Protein AF-A0A6N4TFP2-F1 (afdb_monomer)

pLDDT: mean 87.35, std 9.37, range [54.97, 97.31]

Structure (mmCIF, N/CA/C/O backbone):
data_AF-A0A6N4TFP2-F1
#
_entry.id   AF-A0A6N4TFP2-F1
#
loop_
_atom_site.group_PDB
_atom_site.id
_atom_site.type_symbol
_atom_site.label_atom_id
_atom_site.label_alt_id
_atom_site.label_comp_id
_atom_site.label_asym_id
_atom_site.label_entity_id
_atom_site.label_seq_id
_atom_site.pdbx_PDB_ins_code
_atom_site.Cartn_x
_atom_site.Cartn_y
_atom_site.Cartn_z
_atom_site.occupancy
_atom_site.B_iso_or_equiv
_atom_site.auth_seq_id
_atom_site.auth_comp_id
_atom_site.auth_asym_id
_atom_site.auth_atom_id
_atom_site.pdbx_PDB_model_num
ATOM 1 N N . MET A 1 1 ? 8.892 -2.513 2.096 1.00 61.19 1 MET A N 1
ATOM 2 C CA . MET A 1 1 ? 9.702 -3.529 1.384 1.00 61.19 1 MET A CA 1
ATOM 3 C C . MET A 1 1 ? 9.825 -3.225 -0.107 1.00 61.19 1 MET A C 1
ATOM 5 O O . MET A 1 1 ? 10.941 -3.229 -0.599 1.00 61.19 1 MET A O 1
ATOM 9 N N . PHE A 1 2 ? 8.735 -2.888 -0.813 1.00 79.94 2 PHE A N 1
ATOM 10 C CA . PHE A 1 2 ? 8.777 -2.662 -2.269 1.00 79.94 2 PHE A CA 1
ATOM 11 C C . PHE A 1 2 ? 9.619 -1.453 -2.731 1.00 79.94 2 PHE A C 1
ATOM 13 O O . PHE A 1 2 ? 9.963 -1.365 -3.900 1.00 79.94 2 PHE A O 1
ATOM 20 N N . HIS A 1 3 ? 10.006 -0.548 -1.825 1.00 78.12 3 HIS A N 1
ATOM 21 C CA . HIS A 1 3 ? 10.814 0.632 -2.157 1.00 78.12 3 HIS A CA 1
ATOM 22 C C . HIS A 1 3 ? 12.144 0.283 -2.846 1.00 78.12 3 HIS A C 1
ATOM 24 O O . HIS A 1 3 ? 12.459 0.863 -3.878 1.00 78.12 3 HIS A O 1
ATOM 30 N N . ASN A 1 4 ? 12.878 -0.710 -2.329 1.00 86.12 4 ASN A N 1
ATOM 31 C CA . ASN A 1 4 ? 14.164 -1.120 -2.906 1.00 86.12 4 ASN A CA 1
ATOM 32 C C . ASN A 1 4 ? 13.983 -1.779 -4.282 1.00 86.12 4 ASN A C 1
ATOM 34 O O . ASN A 1 4 ? 14.819 -1.613 -5.164 1.00 86.12 4 ASN A O 1
ATOM 38 N N . ALA A 1 5 ? 12.873 -2.500 -4.471 1.00 89.19 5 ALA A N 1
ATOM 39 C CA . ALA A 1 5 ? 12.553 -3.129 -5.747 1.00 89.19 5 ALA A CA 1
ATOM 40 C C . ALA A 1 5 ? 12.291 -2.085 -6.841 1.00 89.19 5 ALA A C 1
ATOM 42 O O . ALA A 1 5 ? 12.696 -2.303 -7.976 1.00 89.19 5 ALA A O 1
ATOM 43 N N . ILE A 1 6 ? 11.684 -0.937 -6.506 1.00 88.69 6 ILE A N 1
ATOM 44 C CA . ILE A 1 6 ? 11.457 0.143 -7.481 1.00 88.69 6 ILE A CA 1
ATOM 45 C C . ILE A 1 6 ? 12.788 0.630 -8.056 1.00 88.69 6 ILE A C 1
ATOM 47 O O . ILE A 1 6 ? 12.910 0.703 -9.271 1.00 88.69 6 ILE A O 1
ATOM 51 N N . THR A 1 7 ? 13.798 0.873 -7.214 1.00 88.81 7 THR A N 1
ATOM 52 C CA . THR A 1 7 ? 15.129 1.287 -7.686 1.00 88.81 7 THR A CA 1
ATOM 53 C C . THR A 1 7 ? 15.738 0.253 -8.635 1.00 88.81 7 THR A C 1
ATOM 55 O O . THR A 1 7 ? 16.256 0.613 -9.680 1.00 88.81 7 THR A O 1
ATOM 58 N N . MET A 1 8 ? 15.620 -1.044 -8.337 1.00 90.81 8 MET A N 1
ATOM 59 C CA . MET A 1 8 ? 16.129 -2.097 -9.229 1.00 90.81 8 MET A CA 1
ATOM 60 C C . MET A 1 8 ? 15.396 -2.138 -10.581 1.00 90.81 8 MET A C 1
ATOM 62 O O . MET A 1 8 ? 16.011 -2.399 -11.610 1.00 90.81 8 MET A O 1
ATOM 66 N N . ILE A 1 9 ? 14.084 -1.887 -10.586 1.00 92.00 9 ILE A N 1
ATOM 67 C CA . ILE A 1 9 ? 13.268 -1.832 -11.808 1.00 92.00 9 ILE A CA 1
ATOM 68 C C . ILE A 1 9 ? 13.643 -0.598 -12.641 1.00 92.00 9 ILE A C 1
ATOM 70 O O . ILE A 1 9 ? 13.776 -0.710 -13.856 1.00 92.00 9 ILE A O 1
ATOM 74 N N . GLU A 1 10 ? 13.853 0.554 -11.997 1.00 89.56 10 GLU A N 1
ATOM 75 C CA . GLU A 1 10 ? 14.299 1.798 -12.646 1.00 89.56 10 GLU A CA 1
ATOM 76 C C . GLU A 1 10 ? 15.666 1.636 -13.327 1.00 89.56 10 GLU A C 1
ATOM 78 O O . GLU A 1 10 ? 15.855 2.125 -14.438 1.00 89.56 10 GLU A O 1
ATOM 83 N N . GLU A 1 11 ? 16.576 0.879 -12.709 1.00 91.81 11 GLU A N 1
ATOM 84 C CA . GLU A 1 11 ? 17.891 0.525 -13.266 1.00 91.81 11 GLU A CA 1
ATOM 85 C C . GLU A 1 11 ? 17.830 -0.604 -14.321 1.00 91.81 11 GLU A C 1
ATOM 87 O O . GLU A 1 11 ? 18.856 -1.037 -14.845 1.00 91.81 11 GLU A O 1
ATOM 92 N N . GLY A 1 12 ? 16.637 -1.111 -14.651 1.00 91.88 12 GLY A N 1
ATOM 93 C CA . GLY A 1 12 ? 16.441 -2.085 -15.728 1.00 91.88 12 GLY A CA 1
ATOM 94 C C . GLY A 1 12 ? 16.750 -3.541 -15.365 1.00 91.88 12 GLY A C 1
ATOM 95 O O . GLY A 1 12 ? 16.885 -4.371 -16.263 1.00 91.88 12 GLY A O 1
ATOM 96 N N . LEU A 1 13 ? 16.826 -3.893 -14.075 1.00 93.56 13 LEU A N 1
ATOM 97 C CA . LEU A 1 13 ? 17.108 -5.271 -13.642 1.00 93.56 13 LEU A CA 1
ATOM 98 C C . LEU A 1 13 ? 15.923 -6.234 -13.852 1.00 93.56 13 LEU A C 1
ATOM 100 O O . LEU A 1 13 ? 16.096 -7.448 -13.734 1.00 93.56 13 LEU A O 1
ATOM 104 N N . GLY A 1 14 ? 14.718 -5.729 -14.139 1.00 91.88 14 GLY A N 1
ATOM 105 C CA . GLY A 1 14 ? 13.540 -6.557 -14.407 1.00 91.88 14 GLY A CA 1
ATOM 106 C C . GLY A 1 14 ? 12.211 -5.866 -14.102 1.00 91.88 14 GLY A C 1
ATOM 107 O O . GLY A 1 14 ? 12.134 -4.644 -14.023 1.00 91.88 14 GLY A O 1
ATOM 108 N N . TYR A 1 15 ? 11.161 -6.673 -13.914 1.00 91.56 15 TYR A N 1
ATOM 109 C CA . TYR A 1 15 ? 9.804 -6.227 -13.573 1.00 91.56 15 TYR A CA 1
ATOM 110 C C . TYR A 1 15 ? 9.428 -6.622 -12.142 1.00 91.56 15 TYR A C 1
ATOM 112 O O . TYR A 1 15 ? 9.886 -7.641 -11.626 1.00 91.56 15 TYR A O 1
ATOM 120 N N . GLY A 1 16 ? 8.545 -5.842 -11.516 1.00 91.19 16 GLY A N 1
ATOM 121 C CA . GLY A 1 16 ? 7.991 -6.136 -10.197 1.00 91.19 16 GLY A CA 1
ATOM 122 C C . GLY A 1 16 ? 6.493 -6.412 -10.252 1.00 91.19 16 GLY A C 1
ATOM 123 O O . GLY A 1 16 ? 5.757 -5.700 -10.930 1.00 91.19 16 GLY A O 1
ATOM 124 N N . ILE A 1 17 ? 6.039 -7.412 -9.497 1.00 91.38 17 ILE A N 1
ATOM 125 C CA . ILE A 1 17 ? 4.613 -7.687 -9.284 1.00 91.38 17 ILE A CA 1
ATOM 126 C C . ILE A 1 17 ? 4.210 -7.070 -7.946 1.00 91.38 17 ILE A C 1
ATOM 128 O O . ILE A 1 17 ? 4.812 -7.371 -6.916 1.00 91.38 17 ILE A O 1
ATOM 132 N N . THR A 1 18 ? 3.218 -6.182 -7.964 1.00 88.94 18 THR A N 1
ATOM 133 C CA . THR A 1 18 ? 2.782 -5.421 -6.787 1.00 88.94 18 THR A CA 1
ATOM 134 C C . THR A 1 18 ? 1.306 -5.042 -6.880 1.00 88.94 18 THR A C 1
ATOM 136 O O . THR A 1 18 ? 0.660 -5.301 -7.893 1.00 88.94 18 THR A O 1
ATOM 139 N N . LEU A 1 19 ? 0.781 -4.415 -5.829 1.00 88.62 19 LEU A N 1
ATOM 140 C CA . LEU A 1 19 ? -0.550 -3.809 -5.828 1.00 88.62 19 LEU A CA 1
ATOM 141 C C . LEU A 1 19 ? -0.489 -2.418 -6.471 1.00 88.62 19 LEU A C 1
ATOM 143 O O . LEU A 1 19 ? 0.477 -1.683 -6.260 1.00 88.62 19 LEU A O 1
ATOM 147 N N . GLU A 1 20 ? -1.544 -2.046 -7.195 1.00 83.88 20 GLU A N 1
ATOM 148 C CA . GLU A 1 20 ? -1.633 -0.808 -7.987 1.00 83.88 20 GLU A CA 1
ATOM 149 C C . GLU A 1 20 ? -1.233 0.451 -7.199 1.00 83.88 20 GLU A C 1
ATOM 151 O O . GLU A 1 20 ? -0.410 1.241 -7.655 1.00 83.88 20 GLU A O 1
ATOM 156 N N . SER A 1 21 ? -1.743 0.612 -5.97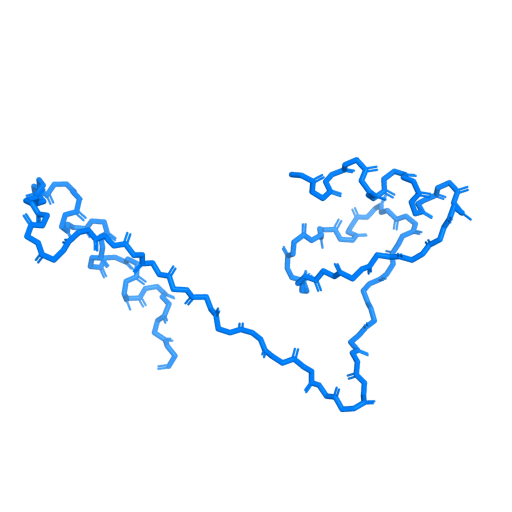5 1.00 78.50 21 SER A N 1
ATOM 157 C CA . SER A 1 21 ? -1.520 1.820 -5.167 1.00 78.50 21 SER A CA 1
ATOM 158 C C . SER A 1 21 ? -0.258 1.793 -4.293 1.00 78.50 21 SER A C 1
ATOM 160 O O . SER A 1 21 ? -0.047 2.715 -3.508 1.00 78.50 21 SER A O 1
ATOM 162 N N . LEU A 1 22 ? 0.588 0.757 -4.381 1.00 79.06 22 LEU A N 1
ATOM 163 C CA . LEU A 1 22 ? 1.832 0.692 -3.592 1.00 79.06 22 LEU A CA 1
ATOM 164 C C . LEU A 1 22 ? 2.961 1.554 -4.164 1.00 79.06 22 LEU A C 1
ATOM 166 O O . LEU A 1 22 ? 3.964 1.777 -3.481 1.00 79.06 22 L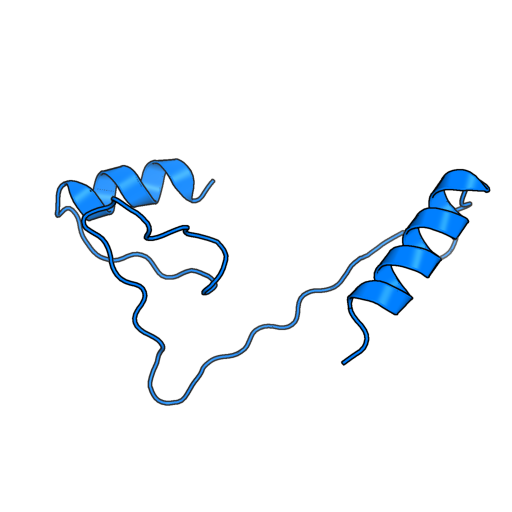EU A O 1
ATOM 170 N N . ILE A 1 23 ? 2.823 2.018 -5.406 1.00 73.25 23 ILE A N 1
ATOM 171 C CA . ILE A 1 23 ? 3.833 2.817 -6.092 1.00 73.25 23 ILE A CA 1
ATOM 172 C C . ILE A 1 23 ? 3.183 4.104 -6.576 1.00 73.25 23 ILE A C 1
ATOM 174 O O . ILE A 1 23 ? 2.315 4.095 -7.443 1.00 73.25 23 ILE A O 1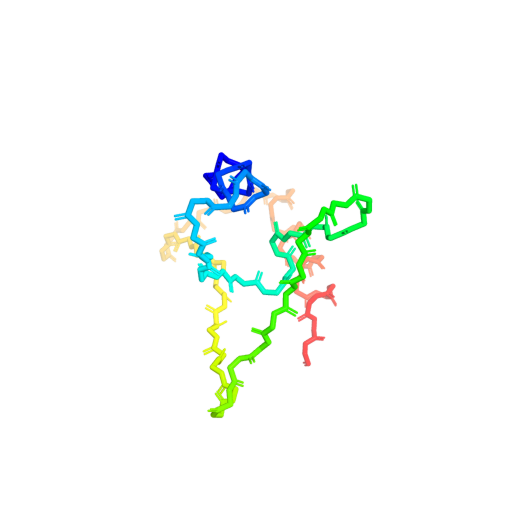
ATOM 178 N N . THR A 1 24 ? 3.662 5.235 -6.072 1.00 68.69 24 THR A N 1
ATOM 179 C CA . THR A 1 24 ? 3.376 6.525 -6.693 1.00 68.69 24 THR A CA 1
ATOM 180 C C . THR A 1 24 ? 4.285 6.655 -7.912 1.00 68.69 24 THR A C 1
ATOM 182 O O . THR A 1 24 ? 5.460 6.981 -7.773 1.00 68.69 24 THR A O 1
ATOM 185 N N . ALA A 1 25 ? 3.758 6.380 -9.109 1.00 64.88 25 ALA A N 1
ATOM 186 C CA . ALA A 1 25 ? 4.505 6.512 -10.368 1.00 64.88 25 ALA A CA 1
ATOM 187 C C . ALA A 1 25 ? 4.842 7.974 -10.730 1.00 64.88 25 ALA A C 1
ATOM 189 O O . ALA A 1 25 ? 5.535 8.236 -11.711 1.00 64.88 25 ALA A O 1
ATOM 190 N N . ASN A 1 26 ? 4.359 8.944 -9.947 1.00 66.19 26 ASN A N 1
ATOM 191 C CA . ASN A 1 26 ? 4.608 10.355 -10.202 1.00 66.19 26 ASN A CA 1
ATOM 192 C C . ASN A 1 26 ? 6.117 10.647 -10.111 1.00 66.19 26 ASN A C 1
ATOM 194 O O . ASN A 1 26 ? 6.734 10.437 -9.066 1.00 66.19 26 ASN A O 1
ATOM 198 N N . ASN A 1 27 ? 6.685 11.141 -11.214 1.00 65.38 27 ASN A N 1
ATOM 199 C CA . ASN A 1 27 ? 8.104 11.474 -11.400 1.00 65.38 27 ASN A CA 1
ATOM 200 C C . ASN A 1 27 ? 9.097 10.293 -11.378 1.00 65.38 27 ASN A C 1
ATOM 202 O O . ASN A 1 27 ? 10.282 10.516 -11.137 1.00 65.38 27 ASN A O 1
ATOM 206 N N . ARG A 1 28 ? 8.655 9.055 -11.639 1.00 74.31 28 ARG A N 1
ATOM 207 C CA . ARG A 1 28 ? 9.543 7.882 -11.750 1.00 74.31 28 ARG A CA 1
ATOM 208 C C . ARG A 1 28 ? 9.463 7.235 -13.127 1.00 74.31 28 ARG A C 1
ATOM 210 O O . ARG A 1 28 ? 8.409 7.246 -13.755 1.00 74.31 28 ARG A O 1
ATOM 217 N N . ASN A 1 29 ? 10.558 6.628 -13.584 1.00 84.94 29 ASN A N 1
ATOM 218 C CA . ASN A 1 29 ? 10.621 5.948 -14.885 1.00 84.94 29 ASN A CA 1
ATOM 219 C C . ASN A 1 29 ? 10.039 4.520 -14.820 1.00 84.94 29 ASN A C 1
ATOM 221 O O . ASN A 1 29 ? 10.614 3.565 -15.334 1.00 84.94 29 ASN A O 1
ATOM 225 N N . VAL A 1 30 ? 8.905 4.359 -14.135 1.00 87.25 30 VAL A N 1
ATOM 226 C CA . VAL A 1 30 ? 8.189 3.087 -13.987 1.00 87.25 30 VAL A CA 1
ATOM 227 C C . VAL A 1 30 ? 6.704 3.308 -14.218 1.00 87.25 30 VAL A C 1
ATOM 229 O O . VAL A 1 30 ? 6.151 4.343 -13.854 1.00 87.25 30 VAL A O 1
ATOM 232 N N . CYS A 1 31 ? 6.037 2.318 -14.806 1.00 86.69 31 CYS A N 1
ATOM 233 C CA . CYS A 1 31 ? 4.589 2.326 -14.983 1.00 86.69 31 CYS A CA 1
ATOM 234 C C . CYS A 1 31 ? 3.979 1.062 -14.379 1.00 86.69 31 CYS A C 1
ATOM 236 O O . CYS A 1 31 ? 4.567 -0.018 -14.449 1.00 86.69 31 CYS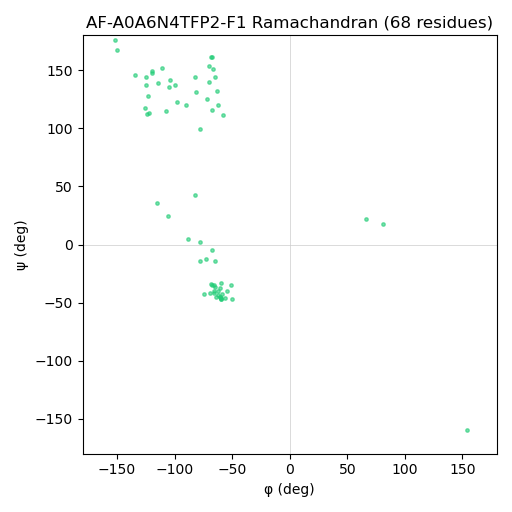 A O 1
ATOM 238 N N . PHE A 1 32 ? 2.791 1.196 -13.791 1.00 87.56 32 PHE A N 1
ATOM 239 C CA . PHE A 1 32 ? 1.995 0.041 -13.402 1.00 87.56 32 PHE A CA 1
ATOM 240 C C . PHE A 1 32 ? 1.249 -0.481 -14.632 1.00 87.56 32 PHE A C 1
ATOM 242 O O . PHE A 1 32 ? 0.631 0.295 -15.363 1.00 87.56 32 PHE A O 1
ATOM 249 N N . ARG A 1 33 ? 1.316 -1.791 -14.874 1.00 90.00 33 ARG A N 1
ATOM 250 C CA . ARG A 1 33 ? 0.552 -2.458 -15.932 1.00 90.00 33 ARG A CA 1
ATOM 251 C C . ARG A 1 33 ? -0.311 -3.547 -15.296 1.00 90.00 33 ARG A C 1
ATOM 253 O O . ARG A 1 33 ? 0.263 -4.504 -14.774 1.00 90.00 33 ARG A O 1
ATOM 260 N N . PRO A 1 34 ? -1.649 -3.418 -15.312 1.00 89.31 34 PRO A N 1
ATOM 261 C CA . PRO A 1 34 ? -2.521 -4.445 -14.762 1.00 89.31 34 PRO A CA 1
ATOM 262 C C . PRO A 1 34 ? -2.433 -5.727 -15.596 1.00 89.31 34 PRO A C 1
ATOM 264 O O . PRO A 1 34 ? -2.176 -5.692 -16.803 1.00 89.31 34 PRO A O 1
ATOM 267 N N . PHE A 1 35 ? -2.662 -6.867 -14.949 1.00 92.88 35 PHE A N 1
ATOM 268 C CA . PHE A 1 35 ? -2.775 -8.143 -15.647 1.00 92.88 35 PHE A CA 1
ATOM 269 C C . PHE A 1 35 ? -4.061 -8.214 -16.478 1.00 92.88 35 PHE A C 1
ATOM 271 O O . PHE A 1 35 ? -5.061 -7.567 -16.164 1.00 92.88 35 PHE A O 1
ATOM 278 N N . SER A 1 36 ? -4.026 -9.030 -17.533 1.00 93.88 36 SER A N 1
ATOM 279 C CA . SER A 1 36 ? -5.208 -9.422 -18.300 1.00 93.88 36 SER A CA 1
ATOM 280 C C . SER A 1 36 ? -5.292 -10.954 -18.319 1.00 93.88 36 SER A C 1
ATOM 282 O O . SER A 1 36 ? -4.406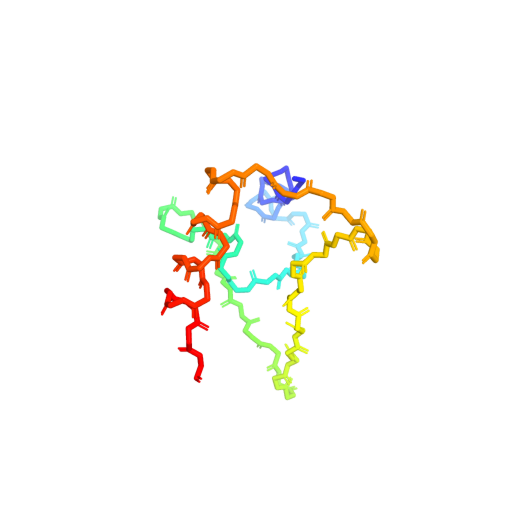 -11.583 -18.908 1.00 93.88 36 SER A O 1
ATOM 284 N N . PRO A 1 37 ? -6.296 -11.569 -17.659 1.00 93.25 37 PRO A N 1
ATOM 285 C CA . PRO A 1 37 ? -7.383 -10.936 -16.894 1.00 93.25 37 PRO A CA 1
ATOM 286 C C . PRO A 1 37 ? -6.897 -10.243 -15.607 1.00 93.25 37 PRO A C 1
ATOM 288 O O . PRO A 1 37 ? -5.806 -10.530 -15.113 1.00 93.25 37 PRO A O 1
ATOM 291 N N . VAL A 1 38 ? -7.717 -9.333 -15.065 1.00 90.38 38 VAL A N 1
ATOM 292 C CA . VAL A 1 38 ? -7.405 -8.614 -13.818 1.00 90.38 38 VAL A CA 1
ATOM 293 C C . VAL A 1 38 ? -7.307 -9.606 -12.659 1.00 90.38 38 VAL A C 1
ATOM 295 O O . VAL A 1 38 ? -8.177 -10.459 -12.485 1.00 90.38 38 VAL A O 1
ATOM 298 N N . LEU A 1 39 ? -6.242 -9.481 -11.866 1.00 90.94 39 LEU A N 1
ATOM 299 C CA . LEU A 1 39 ? -6.051 -10.236 -10.631 1.00 90.94 39 LEU A CA 1
ATOM 300 C C . LEU A 1 39 ? -6.256 -9.303 -9.443 1.00 90.94 39 LEU A C 1
ATOM 302 O O . LEU A 1 39 ? -5.470 -8.380 -9.232 1.00 90.94 39 LEU A O 1
ATOM 306 N N . GLU A 1 40 ? -7.299 -9.564 -8.663 1.00 88.31 40 GLU A N 1
ATOM 307 C CA . GLU A 1 40 ? -7.612 -8.802 -7.460 1.00 88.31 40 GLU A CA 1
ATOM 308 C C . GLU A 1 40 ? -7.221 -9.585 -6.207 1.00 88.31 40 GLU A C 1
ATOM 310 O O . GLU A 1 40 ? -7.409 -10.799 -6.110 1.00 88.31 40 GLU A O 1
ATOM 315 N N . THR A 1 41 ? -6.699 -8.871 -5.215 1.00 85.12 41 THR A N 1
ATOM 316 C CA . THR A 1 41 ? -6.417 -9.416 -3.884 1.00 85.12 41 THR A CA 1
ATOM 317 C C . THR A 1 41 ? -7.147 -8.601 -2.834 1.00 85.12 41 THR A C 1
ATOM 319 O O . THR A 1 41 ? -6.992 -7.382 -2.771 1.00 85.12 41 THR A O 1
ATOM 322 N N . GLY A 1 42 ? -7.903 -9.278 -1.970 1.00 84.19 42 GLY A N 1
ATOM 323 C CA . GLY A 1 42 ? -8.537 -8.645 -0.818 1.00 84.19 42 GLY A CA 1
ATOM 324 C C . GLY A 1 42 ? -7.511 -8.232 0.237 1.00 84.19 42 GLY A C 1
ATOM 325 O O . GLY A 1 42 ? -6.580 -8.978 0.540 1.00 84.19 42 GLY A O 1
ATOM 326 N N . SER A 1 43 ? -7.708 -7.056 0.829 1.00 85.44 43 SER A N 1
ATOM 327 C CA . SER A 1 43 ? -6.977 -6.616 2.020 1.00 85.44 43 SER A CA 1
ATOM 328 C C . SER A 1 43 ? -7.884 -6.708 3.239 1.00 85.44 43 SER A C 1
ATOM 330 O O . SER A 1 43 ? -9.043 -6.301 3.191 1.00 85.44 43 SER A O 1
ATO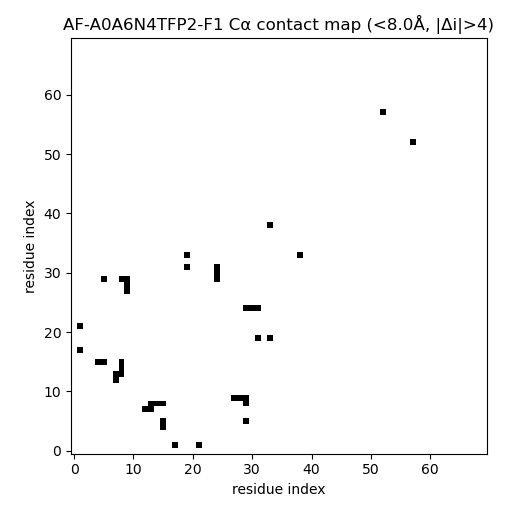M 332 N N . VAL A 1 44 ? -7.358 -7.233 4.345 1.00 89.12 44 VAL A N 1
ATOM 333 C CA . VAL A 1 44 ? -8.104 -7.382 5.599 1.00 89.12 44 VAL A CA 1
ATOM 334 C C . VAL A 1 44 ? -7.362 -6.713 6.746 1.00 89.12 44 VAL A C 1
ATOM 336 O O . VAL A 1 44 ? -6.149 -6.856 6.890 1.00 89.12 44 VAL A O 1
ATOM 339 N N . LEU A 1 45 ? -8.104 -5.999 7.590 1.00 90.94 45 LEU A N 1
ATOM 340 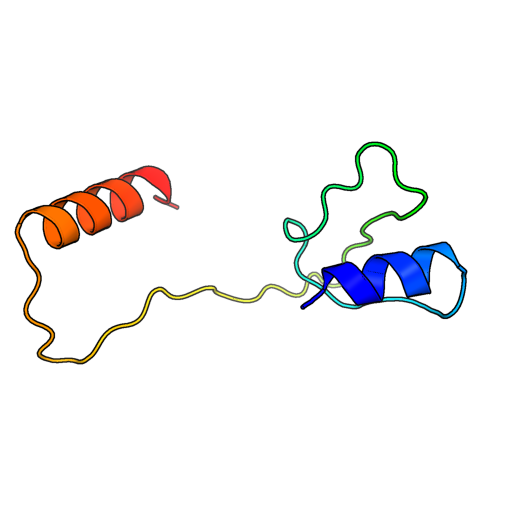C CA . LEU A 1 45 ? -7.610 -5.538 8.883 1.00 90.94 45 LEU A CA 1
ATOM 341 C C . LEU A 1 45 ? -7.939 -6.611 9.926 1.00 90.94 45 LEU A C 1
ATOM 343 O O . LEU A 1 45 ? -9.108 -6.943 10.112 1.00 90.94 45 LEU A O 1
ATOM 347 N N . VAL A 1 46 ? -6.918 -7.165 10.585 1.00 92.75 46 VAL A N 1
ATOM 348 C CA . VAL A 1 46 ? -7.061 -8.337 11.468 1.00 92.75 46 VAL A CA 1
ATOM 349 C C . VAL A 1 46 ? -6.647 -8.041 12.906 1.00 92.75 46 VAL A C 1
ATOM 351 O O . VAL A 1 46 ? -5.735 -7.258 13.166 1.00 92.75 46 VAL A O 1
ATOM 354 N N . TRP A 1 47 ? -7.308 -8.701 13.855 1.00 94.75 47 TRP A N 1
ATOM 355 C CA . TRP A 1 47 ? -7.012 -8.646 15.289 1.00 94.75 47 TRP A CA 1
ATOM 356 C C . TRP A 1 47 ? -7.392 -9.968 15.972 1.00 94.75 47 TRP A C 1
ATOM 358 O O . TRP A 1 47 ? -8.072 -10.815 15.391 1.00 94.75 47 TRP A O 1
ATOM 368 N N . LYS A 1 48 ? -6.950 -10.168 17.222 1.00 95.19 48 LYS A N 1
ATOM 369 C CA . LYS A 1 48 ? -7.296 -11.363 18.013 1.00 95.19 48 LYS A CA 1
ATOM 370 C C . LYS A 1 48 ? -8.801 -11.408 18.300 1.00 95.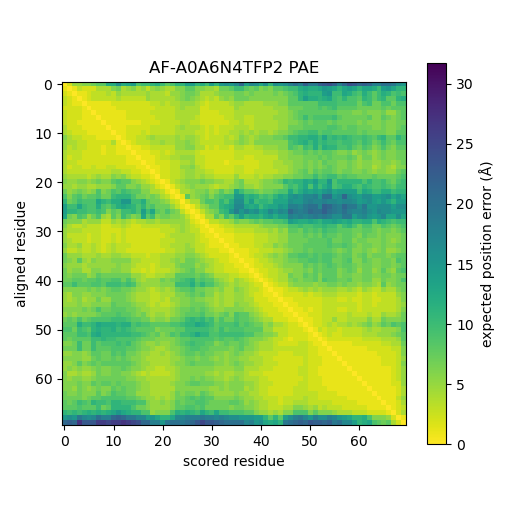19 48 LYS A C 1
ATOM 372 O O . LYS A 1 48 ? -9.397 -10.378 18.596 1.00 95.19 48 LYS A O 1
ATOM 377 N N . LYS A 1 49 ? -9.403 -12.606 18.322 1.00 90.56 49 LYS A N 1
ATOM 378 C CA . LYS A 1 49 ? -10.853 -12.805 18.554 1.00 90.56 49 LYS A CA 1
ATOM 379 C C . LYS A 1 49 ? -11.395 -12.079 19.798 1.00 90.56 49 LYS A C 1
ATOM 381 O O . LYS A 1 49 ? -12.518 -11.594 19.776 1.00 90.56 49 LYS A O 1
ATOM 386 N N . HIS A 1 50 ? -10.587 -11.981 20.853 1.00 92.50 50 HIS A N 1
ATOM 387 C CA . HIS A 1 50 ? -10.933 -11.325 22.120 1.00 92.50 50 HIS A CA 1
ATOM 388 C C . HIS A 1 50 ? -10.057 -10.090 22.388 1.00 92.50 50 HIS A C 1
ATOM 390 O O . HIS A 1 50 ? -9.638 -9.845 23.515 1.00 92.50 50 HIS A O 1
ATOM 396 N N . GLN A 1 51 ? -9.704 -9.345 21.338 1.00 93.31 51 GLN A N 1
ATOM 397 C CA . GLN A 1 51 ? -8.929 -8.117 21.476 1.00 93.31 51 GLN A CA 1
ATOM 398 C C . GLN A 1 51 ? -9.764 -7.043 22.187 1.00 93.31 51 GLN A C 1
ATOM 400 O O . GLN A 1 51 ? -10.754 -6.560 21.643 1.00 93.31 51 GLN A O 1
ATOM 405 N N . ASN A 1 52 ? -9.329 -6.627 23.377 1.00 94.12 52 ASN A N 1
ATOM 406 C CA . ASN A 1 52 ? -9.884 -5.446 24.031 1.00 94.12 52 ASN A CA 1
ATOM 407 C C . ASN A 1 52 ? -9.400 -4.196 23.285 1.00 94.12 52 ASN A C 1
ATOM 409 O O . ASN A 1 52 ? -8.193 -4.001 23.104 1.00 94.12 52 ASN A O 1
ATOM 413 N N . PHE A 1 53 ? -10.340 -3.360 22.850 1.00 95.19 53 PHE A N 1
ATOM 414 C CA . PHE A 1 53 ? -10.049 -2.084 22.207 1.00 95.19 53 PHE A CA 1
ATOM 415 C C . PHE A 1 53 ? -10.202 -0.939 23.200 1.00 95.19 53 PHE A C 1
ATOM 417 O O . PHE A 1 53 ? -11.171 -0.881 23.952 1.00 95.19 53 PHE A O 1
ATOM 424 N N . SER A 1 54 ? -9.258 0.001 23.167 1.00 96.38 54 SER A N 1
ATOM 425 C CA . SER A 1 54 ? -9.450 1.296 23.819 1.00 96.38 54 SER A CA 1
ATOM 426 C C . SER A 1 54 ? -10.538 2.100 23.097 1.00 96.38 54 SER A C 1
ATOM 428 O O . SER A 1 54 ? -10.812 1.857 21.917 1.00 96.38 54 SER A O 1
ATOM 430 N N . THR A 1 55 ? -11.099 3.117 23.756 1.00 96.75 55 THR A N 1
ATOM 431 C CA . THR A 1 55 ? -12.058 4.047 23.134 1.00 96.75 55 THR A CA 1
ATOM 432 C C . THR A 1 55 ? -11.490 4.692 21.866 1.00 96.75 55 THR A C 1
ATOM 434 O O . THR A 1 55 ? -12.185 4.789 20.856 1.00 96.75 55 THR A O 1
ATOM 437 N N . ALA A 1 56 ? -10.205 5.069 21.882 1.00 97.31 56 ALA A N 1
ATOM 438 C CA . ALA A 1 56 ? -9.529 5.646 20.722 1.00 97.31 56 ALA A CA 1
ATOM 439 C C . ALA A 1 56 ? -9.443 4.647 19.556 1.00 97.31 56 ALA A C 1
ATOM 441 O O . ALA A 1 56 ? -9.770 4.986 18.420 1.00 97.31 56 ALA A O 1
ATOM 442 N N . THR A 1 57 ? -9.066 3.395 19.834 1.00 95.75 57 THR A N 1
ATOM 443 C CA . THR A 1 57 ? -8.979 2.349 18.805 1.00 95.75 57 THR A CA 1
ATOM 444 C C . THR A 1 57 ? -10.350 2.008 18.228 1.00 95.75 57 THR A C 1
ATOM 446 O O . THR A 1 57 ? -10.481 1.868 17.015 1.00 95.75 57 THR A O 1
ATOM 449 N N . ALA A 1 58 ? -11.384 1.920 19.070 1.00 94.69 58 ALA A N 1
ATOM 450 C CA . ALA A 1 58 ? -12.750 1.681 18.616 1.00 94.69 58 ALA A CA 1
ATOM 451 C C . ALA A 1 58 ? -13.227 2.796 17.672 1.00 94.69 58 ALA A C 1
ATOM 453 O O . ALA A 1 58 ? -13.745 2.503 16.592 1.00 94.69 58 ALA A O 1
ATOM 454 N N . LYS A 1 59 ? -12.975 4.066 18.028 1.00 96.69 59 LYS A N 1
ATOM 455 C CA . LYS A 1 59 ? -13.343 5.205 17.180 1.00 96.69 59 LYS A CA 1
ATOM 456 C C . LYS A 1 59 ? -12.568 5.222 15.864 1.00 96.69 59 LYS A C 1
ATOM 458 O O . LYS A 1 59 ? -13.154 5.470 14.816 1.00 96.69 59 LYS A O 1
ATOM 463 N N . PHE A 1 60 ? -11.279 4.890 15.895 1.00 95.69 60 PHE A N 1
ATOM 464 C CA . PHE A 1 60 ? -10.467 4.759 14.686 1.00 95.69 60 PHE A CA 1
ATOM 465 C C . PHE A 1 60 ? -11.007 3.675 13.742 1.00 95.69 60 PHE A C 1
ATOM 467 O O . PHE A 1 60 ? -11.157 3.920 12.548 1.00 95.69 60 PHE A O 1
ATOM 474 N N . ILE A 1 61 ? -11.372 2.500 14.266 1.00 94.06 61 ILE A N 1
ATOM 475 C CA . ILE A 1 61 ? -11.962 1.417 13.462 1.00 94.06 61 ILE A CA 1
ATOM 476 C C . ILE A 1 61 ? -13.303 1.846 12.852 1.00 94.06 61 ILE A C 1
ATOM 478 O O . ILE A 1 61 ? -13.575 1.531 11.695 1.00 94.06 61 ILE A O 1
ATOM 482 N N . GLU A 1 62 ? -14.143 2.568 13.596 1.00 94.00 62 GLU A N 1
ATOM 483 C CA . GLU A 1 62 ? -15.396 3.130 13.075 1.00 94.00 62 GLU A CA 1
ATOM 484 C C . GLU A 1 62 ? -15.137 4.093 11.905 1.00 94.00 62 GLU A C 1
ATOM 486 O O . GLU A 1 62 ? -15.769 3.975 10.855 1.00 94.00 62 GLU A O 1
ATOM 491 N N . MET A 1 63 ? -14.159 4.994 12.052 1.00 95.81 63 MET A N 1
ATOM 492 C CA . MET A 1 63 ? -13.760 5.922 10.992 1.00 95.81 63 MET A CA 1
ATOM 493 C C . MET A 1 63 ? -13.233 5.188 9.757 1.00 95.81 63 MET A C 1
ATOM 495 O O . MET A 1 63 ? -13.627 5.525 8.644 1.00 95.81 63 MET A O 1
ATOM 499 N N . LEU A 1 64 ? -12.401 4.158 9.940 1.00 94.31 64 LEU A N 1
ATOM 500 C CA . LEU A 1 64 ? -11.918 3.321 8.838 1.00 94.31 64 LEU A CA 1
ATOM 501 C C . LEU A 1 64 ? -13.077 2.644 8.102 1.00 94.31 64 LEU A C 1
ATOM 503 O O . LEU A 1 64 ? -13.145 2.705 6.879 1.00 94.31 64 LEU A O 1
ATOM 507 N N . LYS A 1 65 ? -14.026 2.047 8.833 1.00 91.38 65 LYS A N 1
ATOM 508 C CA . LYS A 1 65 ? -15.213 1.418 8.230 1.00 91.38 65 LYS A CA 1
ATOM 509 C C . LYS A 1 65 ? -16.051 2.406 7.426 1.00 91.38 65 LYS A C 1
ATOM 511 O O . LYS A 1 65 ? -16.656 2.000 6.445 1.00 91.38 65 LYS A O 1
ATOM 516 N N . HIS A 1 66 ? -16.111 3.672 7.838 1.00 93.94 66 HIS A N 1
ATOM 517 C CA . HIS A 1 66 ? -16.793 4.718 7.082 1.00 93.94 66 HIS A CA 1
ATOM 518 C C . HIS A 1 66 ? -15.997 5.155 5.845 1.00 93.94 66 HIS A C 1
ATOM 520 O O . HIS A 1 66 ? -16.581 5.340 4.782 1.00 93.94 66 HIS A O 1
ATOM 526 N N . ALA A 1 67 ? -14.679 5.321 5.979 1.00 92.31 67 ALA A N 1
ATOM 527 C CA . ALA A 1 67 ? -13.800 5.783 4.906 1.00 92.31 67 ALA A CA 1
ATOM 528 C C . ALA A 1 67 ? -13.662 4.769 3.760 1.00 92.31 67 ALA A C 1
ATOM 530 O O . ALA A 1 67 ? -13.565 5.168 2.607 1.00 92.31 67 ALA A O 1
ATOM 531 N N . PHE A 1 68 ? -13.676 3.473 4.080 1.00 84.88 68 PHE A N 1
ATOM 532 C CA . PHE A 1 68 ? -13.519 2.377 3.121 1.00 84.88 68 PHE A CA 1
ATOM 533 C C . PHE A 1 68 ? -14.838 1.642 2.831 1.00 84.88 68 PHE A C 1
ATOM 535 O O . PHE A 1 68 ? -14.803 0.463 2.481 1.00 84.88 68 PHE A O 1
ATOM 542 N N . LYS A 1 69 ? -16.003 2.291 3.006 1.00 67.31 69 LYS A N 1
ATOM 543 C CA . LYS A 1 69 ? -17.275 1.721 2.530 1.00 67.31 69 LYS A CA 1
ATOM 544 C C . LYS A 1 69 ? -17.169 1.471 1.022 1.00 67.31 69 LYS A C 1
ATOM 546 O O . LYS A 1 69 ? -17.091 2.430 0.257 1.00 67.31 69 LYS A O 1
ATOM 551 N N . VAL A 1 70 ? -17.153 0.194 0.648 1.00 54.97 70 VAL A N 1
ATOM 552 C CA . VAL A 1 70 ? -17.446 -0.290 -0.707 1.00 54.97 70 VAL A CA 1
ATOM 553 C C . VAL A 1 70 ? -18.957 -0.330 -0.879 1.00 54.97 70 VAL A C 1
ATOM 555 O O . VAL A 1 70 ? -19.631 -0.761 0.089 1.00 54.97 70 VAL A O 1
#

Foldseek 3Di:
DCPVVLVCVLVPVDDDDDDPPPDPCVPGPDDDDADVVGDDDDDDDDDDPPDDDDPVRVVVVVVVCVVPPD

Sequence (70 aa):
MFHNAITMIEEGLGYGITLESLITANNRNVCFRPFSPVLETGSVLVWKKHQNFSTATAKFIEMLKHAFKV

Mean predicted aligned error: 6.08 Å

Radius of gyration: 17.49 Å; Cα contacts (8 Å, |Δi|>4): 21; chains: 1; bounding box: 35×24×42 Å

Secondary structure (DSSP, 8-state):
-HHHHHHHHHTTS------GGG---TTSS------SS-----------TT-PPPHHHHHHHHHHHHHT--

Organism: NCBI:txid2583452

Solvent-accessible surface area (backbone atoms only — not comparable to full-atom values): 4995 Å² total; per-residue (Å²): 122,68,69,65,53,51,56,43,36,62,73,64,77,55,86,83,93,80,62,83,86,79,56,79,49,79,97,48,90,57,81,91,77,82,58,89,75,78,81,83,78,91,84,82,91,84,78,62,98,84,63,87,68,54,74,68,54,50,52,50,53,53,51,49,57,62,74,66,63,125

=== Feature glossary ===
A reading guide for the features in this record.

Start from the sequence.

  · Sequence gives the chain of amino acids in standard one-letter code (A=alanine, C=cysteine, …, Y=tyrosine), read N→C. It is the only feature that is directly encoded by the gene; all structural features are derived from the folded form of this sequence.

Fold it, and you get atomic coordinates and the backbone conformation that goes with them.

  · The mmCIF table is the protein's shape written out atom by atom. For each backbone N, Cα, C, and carbonyl O, it records an (x, y, z) coordinate triple in Å plus the residue type, chain letter, and residue number.

  · Backbone dihedral angles. Every residue except chain termini has a φ (preceding-C → N → Cα → C) and a ψ (N → Cα → C → next-N). They are reported in degrees following the IUPAC sign convention. Secondary structure is essentially a statement about which (φ, ψ) basin each residue occupies.

  · DSSP 8-state secondary structure assigns each residue one of H (α-helix), G (3₁₀-helix), I (π-helix), E (extended β-strand), B (isolated β-bridge), T (hydrogen-bonded turn), S (bend), or '-' (coil). The assignment is computed from backbone hydrogen-bond geometry via the Kabsch–Sander algorithm.

  · P-SEA three-state annotation labels each residue as helix, strand, or coil based purely on the geometry of the Cα trace. It serves as a fallback when the full backbone (and thus DSSP) is unavailable.

Summarize the fold with a handful of shape descriptors and a per-residue structural alphabet.

  · Radius of gyration (Rg) is the root-mean-square distance of Cα atoms from their centroid — a single number for overall size and compactness. A globular domain of N residues has Rg ≈ 2.2·N^0.38 Å; an extended or disordered chain has a much larger Rg. The Cα contact count is the number of residue pairs whose Cα atoms are within 8 Å and are more than four positions apart in sequence — a standard proxy for tertiary packing density. The bounding box is the smallest axis-aligned box enclosing all Cα atoms.

  · Foldseek's 3Di representation compresses backbone geometry into a per-residue letter drawn from a learned twenty-state alphabet. It captures the tertiary interaction pattern around each residue — which residues are packed against it in space, regardless of where they are in sequence.

  · Accessible surface area quantifies burial. A residue with SASA near zero is packed into the hydrophobic core; one with SASA >100 Å² sits on the surface. Computed here via the Shrake–Rupley numerical algorithm with a 1.4 Å probe.

Ask how reliable the model is.

  · For AlphaFold models, the B-factor field carries pLDDT — the model's own estimate of local accuracy on a 0–100 scale. Regions with pLDDT<50 should be treated as essentially unmodeled; they often correspond to intrinsically disordered segments.

  · For experimental (PDB) structures, the B-factor (temperature factor) quantifies the positional spread of each atom in the crystal — a combination of thermal vibration and static disorder — in units of Å². High B-factors mark flexible loops or poorly resolved regions; low B-factors mark the rigid, well-ordered core.

  · PAE(i, j) answers: if I align the predicted and true structures on residue i, how far off (in Å) do I expect residue j to be? A block-diagonal PAE matrix with low values on the blocks and high values off-diagonal is the signature of a multi-domain protein with confidently predicted domains but uncertain inter-domain orientation.

Place it in context: what it resembles, what it is annotated as, and how it looks.

  · Structural nearest neighbors (via Foldseek easy-search vs the PDB). Reported per hit: target PDB id, E-value, and alignment TM-score. A TM-score above ~0.5 is the conventional threshold for 'same fold'.

  · Functional annotations link the protein to c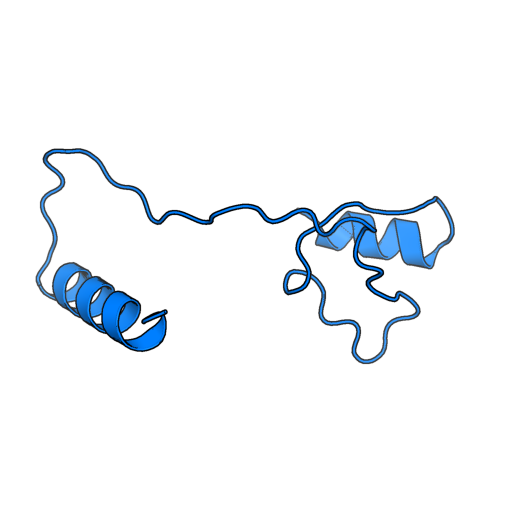urated databases. InterPro entries identify conserved domains and families by matching the sequence against member-database signatures (Pfam, PROSITE, CDD, …). Gene Ontology (GO) terms describe molecular function, biological process, and cellular component in a controlled vocabulary. CATH places the structure in a hierarchical fold classification (Class/Architecture/Topology/Homologous-superfamily). The organism is the source species.

  · Plot images: a contact map (which residues are close in 3D, as an N×N binary image), a Ramachandran scatter (backbone torsion angles, revealing secondary-structure composition at a glance), and — for AlphaFold structures — a PAE heatmap (pairwise prediction confidence).

  · Structure images are PyMOL renders from six orthogonal camera directions. Cartoon representation draws helices as coils and strands as arrows; sticks shows the backbone as bonds; surface shows the solvent-excluded envelope. Rainbow coloring maps sequence position to hue (blue→red, N→C); chain coloring assigns a distinct color per polypeptide.